Protein AF-A0AAU9C9V0-F1 (afdb_monomer)

Secondary structure (DSSP, 8-state):
-----HHHHHHHHHHHHHHH-TTTHHHHHHHHHHHHHHHHHHHHHHHHHHHHHHHHHHHHHHHHHHS-HHHHHHHHHHHSS--PPPPP------------

Radius of gyration: 37.68 Å; Cα contacts (8 Å, |Δi|>4): 7; chains: 1; bounding box: 53×40×116 Å

Sequence (100 aa):
MFDIGFWELTLVGLIALLVLGPERLPGAIRTTAYWVRRARNVAATVRAEVERELALEETKAALRDQVPMGELKSLEQELRRPLAPEPPKAALKGEDDRTA

InterPro domains:
  IPR003369 Sec-independent protein translocase protein TatA/B/E [PF02416] (2-49)
  IPR018448 Sec-independent protein translocase protein TatB [MF_00237] (1-100)
  IPR018448 Sec-independent protein translocase protein TatB [TIGR01410] (2-68)

Foldseek 3Di:
DCPCDPVNVVVVVVVCCVPQNPVCVVVVCVVVVVVVVVVVVVVVVVCVVVCVVVVVVVVVVVVVVVCPPVNVVVVVVVVVPPPPPDDDPDDPPPDDDDDD

Structure (mmCIF, N/CA/C/O backbone):
data_AF-A0AAU9C9V0-F1
#
_entry.id   AF-A0AAU9C9V0-F1
#
loop_
_atom_site.group_PDB
_atom_site.id
_atom_site.type_symbol
_atom_site.label_atom_id
_atom_site.label_alt_id
_atom_site.label_comp_id
_atom_site.label_asym_id
_atom_site.label_entity_id
_atom_site.label_seq_id
_atom_site.pdbx_PDB_ins_code
_atom_site.Cartn_x
_atom_site.Cartn_y
_atom_site.Cartn_z
_atom_site.occupancy
_atom_site.B_iso_or_equiv
_atom_site.auth_seq_id
_atom_site.auth_comp_id
_atom_site.auth_asym_id
_atom_site.auth_atom_id
_atom_site.pdbx_PDB_model_num
ATOM 1 N N . MET A 1 1 ? -18.976 -1.071 -15.099 1.00 64.25 1 MET A N 1
ATOM 2 C CA . MET A 1 1 ? -18.365 -0.328 -16.219 1.00 64.25 1 MET A CA 1
ATOM 3 C C . MET A 1 1 ? -16.852 -0.440 -16.065 1.00 64.25 1 MET A C 1
ATOM 5 O O . MET A 1 1 ? -16.197 0.484 -15.610 1.00 64.25 1 MET A O 1
ATOM 9 N N . PHE A 1 2 ? -16.333 -1.636 -16.318 1.00 64.31 2 PHE A N 1
ATOM 10 C CA . PHE A 1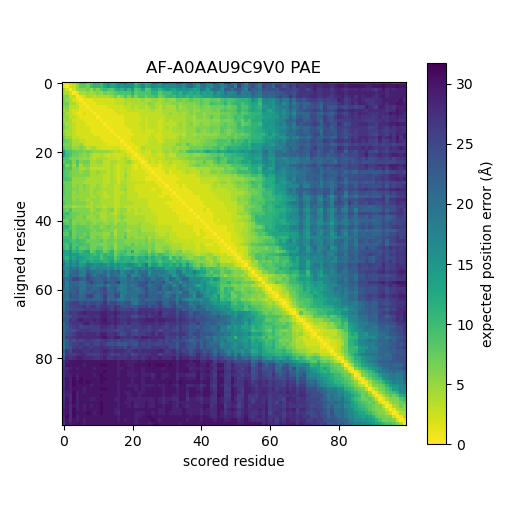 2 ? -14.905 -1.955 -16.384 1.00 64.31 2 PHE A CA 1
ATOM 11 C C . PHE A 1 2 ? -14.794 -3.040 -17.451 1.00 64.31 2 PHE A C 1
ATOM 13 O O . PHE A 1 2 ? -14.440 -4.180 -17.172 1.00 64.31 2 PHE A O 1
ATOM 20 N N . ASP A 1 3 ? -15.208 -2.700 -18.666 1.00 80.44 3 ASP A N 1
ATOM 21 C CA . ASP A 1 3 ? -15.101 -3.563 -19.838 1.00 80.44 3 ASP A CA 1
ATOM 22 C C . ASP A 1 3 ? -13.666 -3.507 -20.367 1.00 80.44 3 ASP A C 1
ATOM 24 O O . ASP A 1 3 ? -13.441 -3.157 -21.513 1.00 80.44 3 ASP A O 1
ATOM 28 N N . ILE A 1 4 ? -12.686 -3.779 -19.497 1.00 83.19 4 ILE A N 1
ATOM 29 C CA . ILE A 1 4 ? -11.274 -3.824 -19.874 1.00 83.19 4 ILE A CA 1
ATOM 30 C C . ILE A 1 4 ? -11.003 -5.221 -20.421 1.00 83.19 4 ILE A C 1
ATOM 32 O O . ILE A 1 4 ? -10.825 -6.187 -19.675 1.00 83.19 4 ILE A O 1
ATOM 36 N N . GLY A 1 5 ? -10.997 -5.327 -21.742 1.00 91.50 5 GLY A N 1
ATOM 37 C CA . GLY A 1 5 ? -10.625 -6.531 -22.461 1.00 91.50 5 GLY A CA 1
ATOM 38 C C . GLY A 1 5 ? -9.123 -6.810 -22.396 1.00 91.50 5 GLY A C 1
ATOM 39 O O . GLY A 1 5 ? -8.296 -5.955 -22.064 1.00 91.50 5 GLY A O 1
ATOM 40 N N . PHE A 1 6 ? -8.746 -8.030 -22.788 1.00 93.69 6 PHE A N 1
ATOM 41 C CA . PHE A 1 6 ? -7.343 -8.451 -22.873 1.00 93.69 6 PHE A CA 1
ATOM 42 C C . PHE A 1 6 ? -6.488 -7.496 -23.728 1.00 93.69 6 PHE A C 1
ATOM 44 O O . PHE A 1 6 ? -5.327 -7.227 -23.408 1.00 93.69 6 PHE A O 1
ATOM 51 N N . TRP A 1 7 ? -7.074 -6.950 -24.797 1.00 95.44 7 TRP A N 1
ATOM 52 C CA . TRP A 1 7 ? -6.389 -6.029 -25.701 1.00 95.44 7 TRP A CA 1
ATOM 53 C C . TRP A 1 7 ? -6.054 -4.685 -25.044 1.00 95.44 7 TRP A C 1
ATOM 55 O O . TRP A 1 7 ? -4.938 -4.192 -25.185 1.00 95.44 7 TRP A O 1
ATOM 65 N N . GLU A 1 8 ? -6.978 -4.118 -24.269 1.00 93.00 8 GLU A N 1
ATOM 66 C CA . GLU A 1 8 ? -6.769 -2.840 -23.579 1.00 93.00 8 GLU A CA 1
ATOM 67 C C . GLU A 1 8 ? -5.723 -2.969 -22.471 1.00 93.00 8 GLU A C 1
ATOM 69 O O . GLU A 1 8 ? -4.829 -2.130 -22.367 1.00 93.00 8 GLU A O 1
ATOM 74 N N . LEU A 1 9 ? -5.766 -4.063 -21.702 1.00 93.62 9 LEU A N 1
ATOM 75 C CA . LEU A 1 9 ? -4.732 -4.390 -20.714 1.00 93.62 9 LEU A CA 1
ATOM 76 C C . LEU A 1 9 ? -3.347 -4.503 -21.356 1.00 93.62 9 LEU A C 1
ATOM 78 O O . LEU A 1 9 ? -2.374 -3.961 -20.831 1.00 93.62 9 LEU A O 1
ATOM 82 N N . THR A 1 10 ? -3.265 -5.178 -22.504 1.00 95.31 10 THR A N 1
ATOM 83 C CA . THR A 1 10 ? -2.009 -5.336 -23.247 1.00 95.31 10 THR A CA 1
ATOM 84 C C . THR A 1 10 ? -1.489 -3.989 -23.739 1.00 95.31 10 THR A C 1
ATOM 86 O O . THR A 1 10 ? -0.312 -3.690 -23.545 1.00 95.31 10 THR A O 1
ATOM 89 N N . LEU A 1 11 ? -2.353 -3.149 -24.317 1.00 95.69 11 LEU A N 1
ATOM 90 C CA . LEU A 1 11 ? -1.980 -1.822 -24.810 1.00 95.69 11 LEU A CA 1
ATOM 91 C C . LEU A 1 11 ? -1.463 -0.923 -23.680 1.00 95.69 11 LEU A C 1
ATOM 93 O O . LEU A 1 11 ? -0.401 -0.315 -23.810 1.00 95.69 11 LEU A O 1
ATOM 97 N N . VAL A 1 12 ? -2.172 -0.879 -22.549 1.00 94.00 12 VAL A N 1
ATOM 98 C CA . VAL A 1 12 ? -1.746 -0.120 -21.365 1.00 94.00 12 VAL A CA 1
ATOM 99 C C . VAL A 1 12 ? -0.422 -0.658 -20.821 1.00 94.00 12 VAL A C 1
ATOM 101 O O . VAL A 1 12 ? 0.467 0.129 -20.500 1.00 94.00 12 VAL A O 1
ATOM 104 N N . GLY A 1 13 ? -0.253 -1.982 -20.766 1.00 94.06 13 GLY A N 1
ATOM 105 C CA . GLY A 1 13 ? 1.006 -2.618 -20.380 1.00 94.06 13 GLY A CA 1
ATOM 106 C 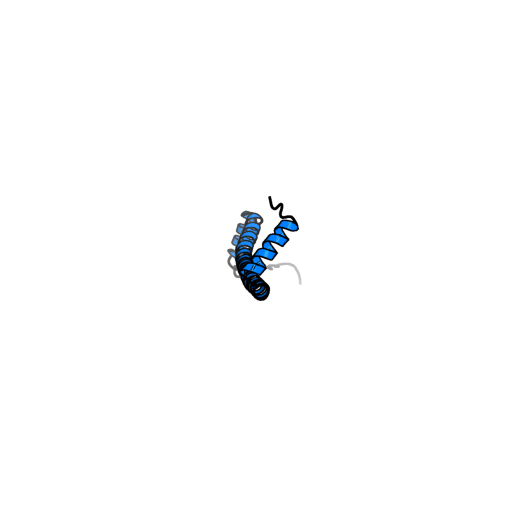C . GLY A 1 13 ? 2.163 -2.226 -21.299 1.00 94.06 13 GLY A C 1
ATOM 107 O O . GLY A 1 13 ? 3.237 -1.877 -20.814 1.00 94.06 13 GLY A O 1
ATOM 108 N N . LEU A 1 14 ? 1.938 -2.201 -22.613 1.00 95.88 14 LEU A N 1
ATOM 109 C CA . LEU A 1 14 ? 2.944 -1.801 -23.597 1.00 95.88 14 LEU A CA 1
ATOM 110 C C . LEU A 1 14 ? 3.364 -0.337 -23.413 1.00 95.88 14 LEU A C 1
ATOM 112 O O . LEU A 1 14 ? 4.554 -0.028 -23.404 1.00 95.88 14 LEU A O 1
ATOM 116 N N . ILE A 1 15 ? 2.392 0.558 -23.217 1.00 95.50 15 ILE A N 1
ATOM 117 C CA . ILE A 1 15 ? 2.646 1.981 -22.963 1.00 95.50 15 ILE A CA 1
ATOM 118 C C . ILE A 1 15 ? 3.398 2.159 -21.641 1.00 95.50 15 ILE A C 1
ATOM 120 O O . ILE A 1 15 ? 4.372 2.906 -21.585 1.00 95.50 15 ILE A O 1
ATOM 124 N N . ALA A 1 16 ? 2.997 1.449 -20.585 1.00 94.06 16 ALA A N 1
ATOM 125 C CA . ALA A 1 16 ? 3.683 1.490 -19.299 1.00 94.06 16 ALA A CA 1
ATOM 126 C C . ALA A 1 16 ? 5.140 1.017 -19.420 1.00 94.06 16 ALA A C 1
ATOM 128 O O . ALA A 1 16 ? 6.037 1.649 -18.863 1.00 94.06 16 ALA A O 1
ATOM 129 N N . LEU A 1 17 ? 5.390 -0.050 -20.185 1.00 94.81 17 LEU A N 1
ATOM 130 C CA . LEU A 1 17 ? 6.736 -0.535 -20.488 1.00 94.81 17 LEU A CA 1
ATOM 131 C C . LEU A 1 17 ? 7.547 0.482 -21.299 1.00 94.81 17 LEU A C 1
ATOM 133 O O . LEU A 1 17 ? 8.735 0.627 -21.037 1.00 94.81 17 LEU A O 1
ATOM 137 N N . LEU A 1 18 ? 6.933 1.202 -22.240 1.00 95.38 18 LEU A N 1
ATOM 138 C CA . LEU A 1 18 ? 7.613 2.217 -23.048 1.00 95.38 18 LEU A CA 1
ATOM 139 C C . LEU A 1 18 ? 7.984 3.463 -22.227 1.00 95.38 18 LEU A C 1
ATOM 141 O O . LEU A 1 18 ? 9.106 3.950 -22.321 1.00 95.38 18 LEU A O 1
ATOM 145 N N . VAL A 1 19 ? 7.049 3.974 -21.424 1.00 94.62 19 VAL A N 1
ATOM 146 C CA . VAL A 1 19 ? 7.221 5.212 -20.645 1.00 94.62 19 VAL A CA 1
ATOM 147 C C . VAL A 1 19 ? 8.152 4.998 -19.457 1.00 94.62 19 VAL A C 1
ATOM 149 O O . VAL A 1 19 ? 9.046 5.803 -19.207 1.00 94.62 19 VAL A O 1
ATOM 152 N N . LEU A 1 20 ? 7.922 3.928 -18.695 1.00 92.06 20 LEU A N 1
ATOM 153 C CA . LEU A 1 20 ? 8.668 3.663 -17.469 1.00 92.06 20 LEU A CA 1
ATOM 154 C C . LEU A 1 20 ? 9.931 2.835 -17.736 1.00 92.06 20 LEU A C 1
ATOM 156 O O . LEU A 1 20 ? 10.919 2.972 -17.014 1.00 92.06 20 LEU A O 1
ATOM 160 N N . GLY A 1 21 ? 9.905 1.997 -18.771 1.00 93.56 21 GLY A N 1
ATOM 161 C CA . GLY A 1 21 ? 10.939 1.015 -19.079 1.00 93.56 21 GLY A CA 1
ATOM 162 C C . GLY A 1 21 ? 10.658 -0.354 -18.434 1.00 93.56 21 GLY A C 1
ATOM 163 O O . GLY A 1 21 ? 10.213 -0.409 -17.280 1.00 93.56 21 GLY A O 1
ATOM 164 N N . PRO A 1 22 ? 10.975 -1.475 -19.117 1.00 91.06 22 PRO A N 1
ATOM 165 C CA . PRO A 1 22 ? 10.765 -2.835 -18.601 1.00 91.06 22 PRO A CA 1
ATOM 166 C C . PRO A 1 22 ? 11.540 -3.123 -17.310 1.00 91.06 22 PRO A C 1
ATOM 168 O O . PRO A 1 22 ? 11.056 -3.841 -16.443 1.00 91.06 22 PRO A O 1
ATOM 171 N N . GLU A 1 23 ? 12.706 -2.502 -17.144 1.00 93.69 23 GLU A N 1
ATOM 172 C CA . GLU A 1 23 ? 13.568 -2.652 -15.966 1.00 93.69 23 GLU A CA 1
ATOM 173 C C . GLU A 1 23 ? 12.974 -1.977 -14.713 1.00 93.69 23 GLU A C 1
ATOM 175 O O . GLU A 1 23 ? 13.196 -2.410 -13.582 1.00 93.69 23 GLU A O 1
ATOM 180 N N . ARG A 1 24 ? 12.197 -0.899 -14.895 1.00 91.94 24 ARG A N 1
ATOM 181 C CA . ARG A 1 24 ? 11.725 -0.029 -13.800 1.00 91.94 24 ARG A CA 1
ATOM 182 C C . ARG A 1 24 ? 10.292 -0.318 -13.369 1.00 91.94 24 ARG A C 1
ATOM 184 O O . ARG A 1 24 ? 9.950 -0.106 -12.205 1.00 91.94 24 ARG A O 1
ATOM 191 N N . LEU A 1 25 ? 9.472 -0.841 -14.279 1.00 93.31 25 LEU A N 1
ATOM 192 C CA . LEU A 1 25 ? 8.100 -1.276 -14.016 1.00 93.31 25 LEU A CA 1
ATOM 193 C C . LEU A 1 25 ? 7.989 -2.256 -12.825 1.00 93.31 25 LEU A C 1
ATOM 195 O O . LEU A 1 25 ? 7.214 -1.967 -11.905 1.00 93.31 25 LEU A O 1
ATOM 199 N N . PRO A 1 26 ? 8.787 -3.343 -12.728 1.00 90.50 26 PRO A N 1
ATOM 200 C CA . PRO A 1 26 ? 8.728 -4.235 -11.569 1.00 90.50 26 PRO A CA 1
ATOM 201 C C . PRO A 1 26 ? 9.121 -3.530 -10.261 1.00 90.50 26 PRO A C 1
ATOM 203 O O . PRO A 1 26 ? 8.529 -3.800 -9.215 1.00 90.50 26 PRO A O 1
ATOM 206 N N . GLY A 1 27 ? 10.068 -2.588 -10.300 1.00 93.75 27 GLY A N 1
ATOM 207 C CA . GLY A 1 27 ? 10.442 -1.775 -9.137 1.00 93.75 27 GLY A CA 1
ATOM 208 C C . GLY A 1 27 ? 9.307 -0.863 -8.655 1.00 93.75 27 GLY A C 1
ATOM 209 O O . GLY A 1 27 ? 9.027 -0.794 -7.454 1.00 93.75 27 GLY A O 1
ATOM 210 N N . ALA A 1 28 ? 8.605 -0.215 -9.588 1.00 93.56 28 ALA A N 1
ATOM 211 C CA . ALA A 1 28 ? 7.459 0.638 -9.286 1.00 93.56 28 ALA A CA 1
ATOM 212 C C . ALA A 1 28 ? 6.290 -0.158 -8.689 1.00 93.56 28 ALA A C 1
ATOM 214 O O . ALA A 1 28 ? 5.760 0.238 -7.653 1.00 93.56 28 ALA A O 1
ATOM 215 N N . ILE A 1 29 ? 5.945 -1.317 -9.267 1.00 95.19 29 ILE A N 1
ATOM 216 C CA . ILE A 1 29 ? 4.900 -2.198 -8.719 1.00 95.19 29 ILE A CA 1
ATOM 217 C C . ILE A 1 29 ? 5.241 -2.609 -7.288 1.00 95.19 29 ILE A C 1
ATOM 219 O O . ILE A 1 29 ? 4.390 -2.506 -6.409 1.00 95.19 29 ILE A O 1
ATOM 223 N N . ARG A 1 30 ? 6.479 -3.049 -7.028 1.00 95.31 30 ARG A N 1
ATOM 224 C CA . ARG A 1 30 ? 6.905 -3.474 -5.682 1.00 95.31 30 ARG A CA 1
ATOM 225 C C . ARG A 1 30 ? 6.779 -2.348 -4.666 1.00 95.31 30 ARG A C 1
ATOM 227 O O . ARG A 1 30 ? 6.293 -2.576 -3.561 1.00 95.31 30 ARG A O 1
ATOM 234 N N . THR A 1 31 ? 7.176 -1.143 -5.058 1.00 95.75 31 THR A N 1
ATOM 235 C CA . THR A 1 31 ? 7.095 0.043 -4.205 1.00 95.75 31 THR A CA 1
ATOM 236 C C . THR A 1 31 ? 5.639 0.380 -3.908 1.00 95.75 31 THR A C 1
ATOM 238 O O . THR A 1 31 ? 5.236 0.385 -2.747 1.00 95.75 31 THR A O 1
ATOM 241 N N . THR A 1 32 ? 4.813 0.570 -4.937 1.00 96.62 32 THR A N 1
ATOM 242 C CA . THR A 1 32 ? 3.388 0.885 -4.775 1.00 96.62 32 THR A CA 1
ATOM 243 C C . THR A 1 32 ? 2.659 -0.195 -3.977 1.00 96.62 32 THR A C 1
ATOM 245 O O . THR A 1 32 ? 1.916 0.122 -3.052 1.00 96.62 32 THR A O 1
ATOM 248 N N . ALA A 1 33 ? 2.920 -1.475 -4.252 1.00 96.25 33 ALA A N 1
ATOM 249 C CA . ALA A 1 33 ? 2.332 -2.587 -3.510 1.00 96.25 33 ALA A CA 1
ATOM 250 C C . ALA A 1 33 ? 2.736 -2.577 -2.028 1.00 96.25 33 ALA A C 1
ATOM 252 O O . ALA A 1 33 ? 1.892 -2.827 -1.164 1.00 96.25 33 ALA A O 1
ATOM 253 N N . TYR A 1 34 ? 3.994 -2.253 -1.714 1.00 96.94 34 TYR A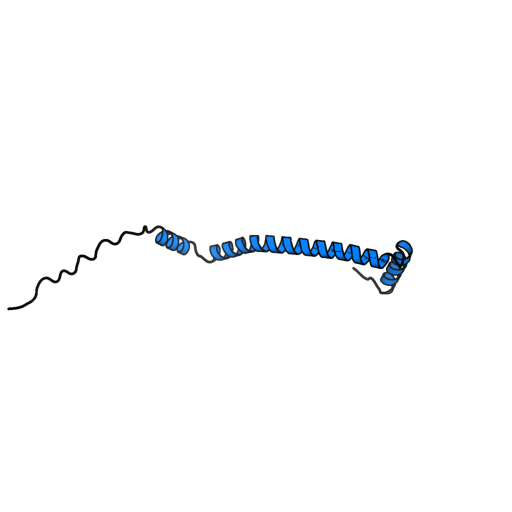 N 1
ATOM 254 C CA . TYR A 1 34 ? 4.451 -2.087 -0.336 1.00 96.94 34 TYR A CA 1
ATOM 255 C C . TYR A 1 34 ? 3.692 -0.962 0.381 1.00 96.94 34 TYR A C 1
ATOM 257 O O . TYR A 1 34 ? 3.174 -1.181 1.477 1.00 96.94 34 TYR A O 1
ATOM 265 N N . TRP A 1 35 ? 3.556 0.208 -0.251 1.00 97.44 35 TRP A N 1
ATOM 266 C CA . TRP A 1 35 ? 2.819 1.344 0.316 1.00 97.44 35 TRP A CA 1
ATOM 267 C C . TRP A 1 35 ? 1.339 1.033 0.522 1.00 97.44 35 TRP A C 1
ATOM 269 O O . TRP A 1 35 ? 0.799 1.295 1.596 1.00 97.44 35 TRP A O 1
ATOM 279 N N . VAL A 1 36 ? 0.692 0.401 -0.459 1.00 97.38 36 VAL A N 1
ATOM 280 C CA . VAL A 1 36 ? -0.706 -0.030 -0.343 1.00 97.38 36 VAL A CA 1
ATOM 281 C C . VAL A 1 36 ? -0.865 -1.035 0.795 1.00 97.38 36 VAL A C 1
ATOM 283 O O . VAL A 1 36 ? -1.776 -0.903 1.610 1.00 97.38 36 VAL A O 1
ATOM 286 N N . ARG A 1 37 ? 0.033 -2.020 0.910 1.00 96.56 37 ARG A N 1
ATOM 287 C CA . ARG A 1 37 ? -0.002 -2.997 2.007 1.00 96.56 37 ARG A CA 1
ATOM 288 C C . ARG A 1 37 ? 0.192 -2.326 3.365 1.00 96.56 37 ARG A C 1
ATOM 290 O O . ARG A 1 37 ? -0.537 -2.640 4.301 1.00 96.56 37 ARG A O 1
ATOM 297 N N . ARG A 1 38 ? 1.135 -1.388 3.471 1.00 96.44 38 ARG A N 1
ATOM 298 C CA . ARG A 1 38 ? 1.359 -0.590 4.683 1.00 96.44 38 ARG A CA 1
ATOM 299 C C . ARG A 1 38 ? 0.095 0.179 5.065 1.00 96.44 38 ARG A C 1
ATOM 301 O O . ARG A 1 38 ? -0.339 0.070 6.206 1.00 96.44 38 ARG A O 1
ATOM 308 N N . ALA A 1 39 ? -0.520 0.886 4.119 1.00 97.06 39 ALA A N 1
ATOM 309 C CA . ALA A 1 39 ? -1.747 1.642 4.352 1.00 97.06 39 ALA A CA 1
ATOM 310 C C . ALA A 1 39 ? -2.907 0.734 4.790 1.00 97.06 39 ALA A C 1
ATOM 312 O O . ALA A 1 39 ? -3.596 1.043 5.759 1.00 97.06 39 ALA A O 1
ATOM 313 N N . ARG A 1 40 ? -3.078 -0.428 4.141 1.00 96.75 40 ARG A N 1
ATOM 314 C CA . ARG A 1 40 ? -4.080 -1.431 4.536 1.00 96.75 40 ARG A CA 1
ATOM 315 C C . ARG A 1 40 ? -3.855 -1.941 5.956 1.00 96.75 40 ARG A C 1
ATOM 317 O O . ARG A 1 40 ? -4.820 -2.056 6.699 1.00 96.75 40 ARG A O 1
ATOM 324 N N . ASN A 1 41 ? -2.608 -2.214 6.337 1.00 96.25 41 ASN A N 1
ATOM 325 C CA . ASN A 1 41 ? -2.279 -2.662 7.689 1.00 96.25 41 ASN A CA 1
ATOM 326 C C . ASN A 1 41 ? -2.576 -1.578 8.730 1.00 96.25 41 ASN A C 1
ATOM 328 O O . ASN A 1 41 ? -3.189 -1.880 9.744 1.00 96.25 41 ASN A O 1
ATOM 332 N N . VAL A 1 42 ? -2.199 -0.324 8.464 1.00 96.00 42 VAL A N 1
ATOM 333 C CA . VAL A 1 42 ? -2.506 0.807 9.357 1.00 96.00 42 VAL A CA 1
ATOM 334 C C . VAL A 1 42 ? -4.016 0.967 9.518 1.00 96.00 42 VAL A C 1
ATOM 336 O O . VAL A 1 42 ? -4.505 1.047 10.639 1.00 96.00 42 VAL A O 1
ATOM 339 N N . ALA A 1 43 ? -4.770 0.935 8.416 1.00 95.19 43 ALA A N 1
ATOM 340 C CA . ALA A 1 43 ? -6.226 0.997 8.464 1.00 95.19 43 ALA A CA 1
ATOM 341 C C . ALA A 1 43 ? -6.833 -0.183 9.242 1.00 95.19 43 ALA A C 1
ATOM 343 O O . ALA A 1 43 ? -7.799 0.009 9.973 1.00 95.19 43 ALA A O 1
ATOM 344 N N . ALA A 1 44 ? -6.273 -1.389 9.111 1.00 94.44 44 ALA A N 1
ATOM 345 C CA . ALA A 1 44 ? -6.717 -2.558 9.863 1.00 94.44 44 ALA A CA 1
ATOM 346 C C . ALA A 1 44 ? -6.446 -2.414 11.368 1.00 94.44 44 ALA A C 1
ATOM 348 O O . ALA A 1 44 ? -7.317 -2.740 12.164 1.00 94.44 44 ALA A O 1
ATOM 349 N N . THR A 1 45 ? -5.282 -1.888 11.759 1.00 93.56 45 THR A N 1
ATOM 350 C CA . THR A 1 45 ? -4.957 -1.620 13.167 1.00 93.56 45 THR A CA 1
ATOM 351 C C . THR A 1 45 ? -5.897 -0.581 13.770 1.00 93.56 45 THR A C 1
ATOM 353 O O . THR A 1 45 ? -6.476 -0.839 14.816 1.00 93.56 45 THR A O 1
ATOM 356 N N . VAL A 1 46 ? -6.117 0.546 13.084 1.00 93.38 46 VAL A N 1
ATOM 357 C CA . VAL A 1 46 ? -7.037 1.595 13.558 1.00 93.38 46 VAL A CA 1
ATOM 358 C C . VAL A 1 46 ? -8.461 1.060 13.674 1.00 93.38 46 VAL A C 1
ATOM 360 O O . VAL A 1 46 ? -9.120 1.300 14.677 1.00 93.38 46 VAL A O 1
ATOM 363 N N . ARG A 1 47 ? -8.930 0.291 12.682 1.00 88.00 47 ARG A N 1
ATOM 364 C CA . ARG A 1 47 ? -10.236 -0.377 12.767 1.00 88.00 47 ARG A CA 1
ATOM 365 C C . ARG A 1 47 ? -10.311 -1.307 13.971 1.00 88.00 47 ARG A C 1
ATOM 367 O O . ARG A 1 47 ? -11.286 -1.224 14.692 1.00 88.00 47 ARG A O 1
ATOM 374 N N . ALA A 1 48 ? -9.292 -2.128 14.218 1.00 90.31 48 ALA A N 1
ATOM 375 C CA . ALA A 1 48 ? -9.278 -3.053 15.352 1.00 90.31 48 ALA A CA 1
ATOM 376 C C . ALA A 1 48 ? -9.273 -2.340 16.717 1.00 90.31 48 ALA A C 1
ATOM 378 O O . ALA A 1 48 ? -9.807 -2.870 17.688 1.00 90.31 48 ALA A O 1
ATOM 379 N N . GLU A 1 49 ? -8.668 -1.156 16.806 1.00 86.56 49 GLU A N 1
ATOM 380 C CA . GLU A 1 49 ? -8.653 -0.339 18.023 1.00 86.56 49 GLU A CA 1
ATOM 381 C C . GLU A 1 49 ? -10.002 0.356 18.249 1.00 86.56 49 GLU A C 1
ATOM 383 O O . GLU A 1 49 ? -10.583 0.233 19.324 1.00 86.56 49 GLU A O 1
ATOM 388 N N . VAL A 1 50 ? -10.571 0.949 17.196 1.00 84.75 50 VAL A N 1
ATOM 389 C CA . VAL A 1 50 ? -11.918 1.539 17.217 1.00 84.75 50 VAL A CA 1
ATOM 390 C C . VAL A 1 50 ? -12.986 0.483 17.496 1.00 84.75 50 VAL A C 1
ATOM 392 O O . VAL A 1 50 ? -13.894 0.718 18.277 1.00 84.75 50 VAL A O 1
ATOM 395 N N . GLU A 1 5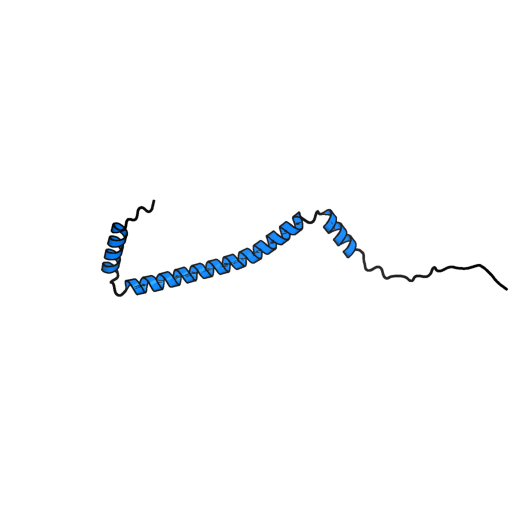1 ? -12.885 -0.697 16.894 1.00 80.69 51 GLU A N 1
ATOM 396 C CA . GLU A 1 51 ? -13.825 -1.799 17.101 1.00 80.69 51 GLU A CA 1
ATOM 397 C C . GLU A 1 51 ? -13.683 -2.387 18.505 1.00 80.69 51 GLU A C 1
ATOM 399 O O . GLU A 1 51 ? -14.675 -2.817 19.069 1.00 80.69 51 GLU A O 1
ATOM 404 N N . ARG A 1 52 ? -12.502 -2.335 19.136 1.00 77.00 52 ARG A N 1
ATOM 405 C CA . ARG A 1 52 ? -12.363 -2.647 20.568 1.00 77.00 52 ARG A CA 1
ATOM 406 C C . ARG A 1 52 ? -13.056 -1.617 21.452 1.00 77.00 52 ARG A C 1
ATOM 408 O O . ARG A 1 52 ? -13.728 -2.014 22.395 1.00 77.00 52 ARG A O 1
ATOM 415 N N . GLU A 1 53 ? -12.899 -0.328 21.174 1.00 72.19 53 GLU A N 1
ATOM 416 C CA . GLU A 1 53 ? -13.557 0.733 21.949 1.00 72.19 53 GLU A CA 1
ATOM 417 C C . GLU A 1 53 ? -15.078 0.709 21.761 1.00 72.19 53 GLU A C 1
ATOM 419 O O . GLU A 1 53 ? -15.825 0.680 22.738 1.00 72.19 53 GLU A O 1
ATOM 424 N N . LEU A 1 54 ? -15.539 0.614 20.515 1.00 68.94 54 LEU A N 1
ATOM 425 C CA . LEU A 1 54 ? -16.956 0.534 20.184 1.00 68.94 54 LEU A CA 1
ATOM 426 C C . LEU A 1 54 ? -17.573 -0.786 20.632 1.00 68.94 54 LEU A C 1
ATOM 428 O O . LEU A 1 54 ? -18.652 -0.753 21.199 1.00 68.94 54 LEU A O 1
ATOM 432 N N . ALA A 1 55 ? -16.913 -1.939 20.474 1.00 65.56 55 ALA A N 1
ATOM 433 C CA . ALA A 1 55 ? -17.450 -3.200 20.988 1.00 65.56 55 ALA A CA 1
ATOM 434 C C . ALA A 1 55 ? -17.557 -3.188 22.516 1.00 65.56 55 ALA A C 1
ATOM 436 O O . ALA A 1 55 ? -18.451 -3.827 23.062 1.00 65.56 55 ALA A O 1
ATOM 437 N N . LEU A 1 56 ? -16.698 -2.456 23.233 1.00 61.16 56 LEU A N 1
ATOM 438 C CA . LEU A 1 56 ? -16.870 -2.244 24.673 1.00 61.16 56 LEU A CA 1
ATOM 439 C C . LEU A 1 56 ? -18.092 -1.368 24.974 1.00 61.16 56 LEU A C 1
ATOM 441 O O . LEU A 1 56 ? -18.818 -1.655 25.924 1.00 61.16 56 LEU A O 1
ATOM 445 N N . GLU A 1 57 ? -18.362 -0.338 24.175 1.00 61.94 57 GLU A N 1
ATOM 446 C CA . GLU A 1 57 ? -19.578 0.469 24.318 1.00 61.94 57 GLU A CA 1
ATOM 447 C C . GLU A 1 57 ? -20.845 -0.301 23.937 1.00 61.94 57 GLU A C 1
ATOM 449 O O . GLU A 1 57 ? -21.837 -0.231 24.658 1.00 61.94 57 GLU A O 1
ATOM 454 N N . GLU A 1 58 ? -20.806 -1.085 22.864 1.00 60.91 58 GLU A N 1
ATOM 455 C CA . GLU A 1 58 ? -21.932 -1.861 22.352 1.00 60.91 58 GLU A CA 1
ATOM 456 C C . GLU A 1 58 ? -22.236 -3.058 23.253 1.00 60.91 58 GLU A C 1
ATOM 458 O O . GLU A 1 58 ? -23.395 -3.305 23.565 1.00 60.91 58 GLU A O 1
ATOM 463 N N . THR A 1 59 ? -21.219 -3.758 23.769 1.00 58.66 59 THR A N 1
ATOM 464 C CA . THR A 1 59 ? -21.427 -4.787 24.801 1.00 58.66 59 THR A CA 1
ATOM 465 C C . THR A 1 59 ? -21.990 -4.164 26.073 1.00 58.66 59 THR A C 1
ATOM 467 O O . THR A 1 59 ? -22.965 -4.673 26.615 1.00 58.66 59 THR A O 1
ATOM 470 N N . LYS A 1 60 ? -21.468 -3.023 26.535 1.00 60.66 60 LYS A N 1
ATOM 471 C CA . LYS A 1 60 ? -21.999 -2.335 27.722 1.00 60.66 60 LYS A CA 1
ATOM 472 C C . LYS A 1 60 ? -23.424 -1.815 27.508 1.00 60.66 60 LYS A C 1
ATOM 474 O O . LYS A 1 60 ? -24.228 -1.867 28.437 1.00 60.66 60 LYS A O 1
ATOM 479 N N . ALA A 1 61 ? -23.758 -1.358 26.303 1.00 63.00 61 ALA A N 1
ATOM 480 C CA . ALA A 1 61 ? -25.104 -0.944 25.921 1.00 63.00 61 ALA A CA 1
ATOM 481 C C . ALA A 1 61 ? -26.058 -2.143 25.827 1.00 63.00 61 ALA A C 1
ATOM 483 O O . ALA A 1 61 ? -27.124 -2.104 26.428 1.00 63.00 61 ALA A O 1
ATOM 484 N N . ALA A 1 62 ? -25.648 -3.235 25.179 1.00 61.56 62 ALA A N 1
ATOM 485 C CA . ALA A 1 62 ? -26.419 -4.471 25.089 1.00 61.56 62 ALA A CA 1
ATOM 486 C C . ALA A 1 62 ? -26.634 -5.120 26.464 1.00 61.56 62 ALA A C 1
ATOM 488 O O . ALA A 1 62 ? -27.692 -5.688 26.715 1.00 61.56 62 ALA A O 1
ATOM 489 N N . LEU A 1 63 ? -25.666 -5.030 27.381 1.00 58.78 63 LEU A N 1
ATOM 490 C CA . LEU A 1 63 ? -25.836 -5.457 28.771 1.00 58.78 63 LEU A CA 1
ATOM 491 C C . LEU A 1 63 ? -26.802 -4.524 29.515 1.00 58.78 63 LEU A C 1
ATOM 493 O O . LEU A 1 63 ? -27.658 -4.995 30.251 1.00 58.78 63 LEU A O 1
ATOM 497 N N . ARG A 1 64 ? -26.712 -3.207 29.309 1.00 63.41 64 ARG A N 1
ATOM 498 C CA . ARG A 1 64 ? -27.609 -2.225 29.940 1.00 63.41 64 ARG A CA 1
ATOM 499 C C . ARG A 1 64 ? -29.056 -2.315 29.446 1.00 63.41 64 ARG A C 1
ATOM 501 O O . ARG A 1 64 ? -29.954 -2.033 30.230 1.00 63.41 64 ARG A O 1
ATOM 508 N N . ASP A 1 65 ? -29.276 -2.702 28.194 1.00 64.25 65 ASP A N 1
ATOM 509 C CA . ASP A 1 65 ? -30.615 -2.944 27.639 1.00 64.25 65 ASP A CA 1
ATOM 510 C C . ASP A 1 65 ? -31.194 -4.292 28.089 1.00 64.25 65 ASP A C 1
ATOM 512 O O . ASP A 1 6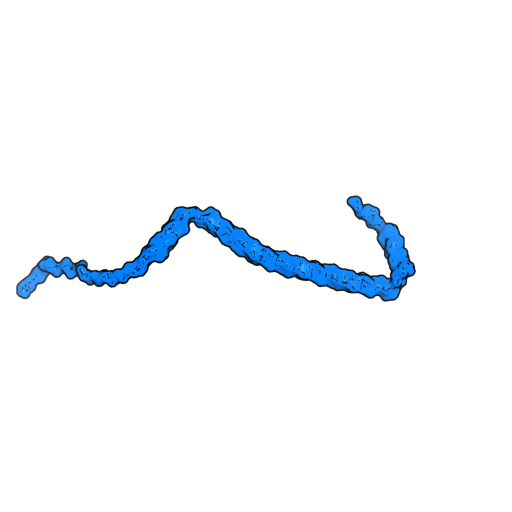5 ? -32.402 -4.413 28.284 1.00 64.25 65 ASP A O 1
ATOM 516 N N . GLN A 1 66 ? -30.342 -5.304 28.287 1.00 59.75 66 GLN A N 1
ATOM 517 C CA . GLN A 1 66 ? -30.768 -6.630 28.747 1.00 59.75 66 GLN A CA 1
ATOM 518 C C . GLN A 1 66 ? -30.948 -6.731 30.259 1.00 59.75 66 GLN A C 1
ATOM 520 O O . GLN A 1 66 ? -31.677 -7.612 30.705 1.00 59.75 66 GLN A O 1
ATOM 525 N N . VAL A 1 67 ? -30.318 -5.859 31.050 1.00 63.75 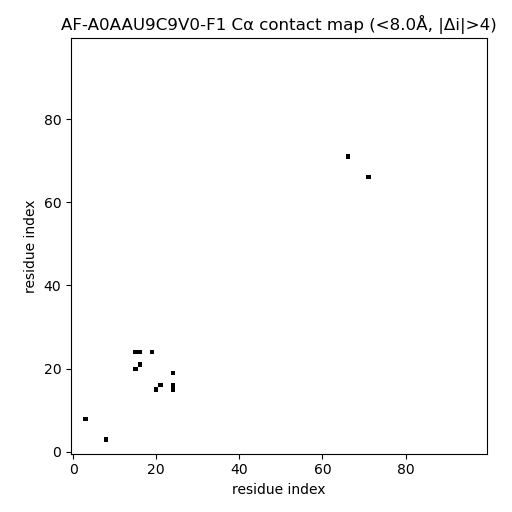67 VAL A N 1
ATOM 526 C CA . VAL A 1 67 ? -30.590 -5.768 32.485 1.00 63.75 67 VAL A CA 1
ATOM 527 C C . VAL A 1 67 ? -31.722 -4.755 32.681 1.00 63.75 67 VAL A C 1
ATOM 529 O O . VAL A 1 67 ? -31.470 -3.545 32.669 1.00 63.75 67 VAL A O 1
ATOM 532 N N . PRO A 1 68 ? -32.983 -5.196 32.851 1.00 63.59 68 PRO A N 1
ATOM 533 C CA . PRO A 1 68 ? -34.084 -4.282 33.100 1.00 63.59 68 PRO A CA 1
ATOM 534 C C . PRO A 1 68 ? -33.752 -3.450 34.340 1.00 63.59 68 PRO A C 1
ATOM 536 O O . PRO A 1 68 ? -33.302 -3.978 35.353 1.00 63.59 68 PRO A O 1
ATOM 539 N N . MET A 1 69 ? -33.996 -2.140 34.282 1.00 59.94 69 MET A N 1
ATOM 540 C CA . MET A 1 69 ? -33.676 -1.173 35.348 1.00 59.94 69 MET A CA 1
ATOM 541 C C . MET A 1 69 ? -34.140 -1.566 36.769 1.00 59.94 69 MET A C 1
ATOM 543 O O . MET A 1 69 ? -33.677 -0.978 37.746 1.00 59.94 69 MET A O 1
ATOM 547 N N . GLY A 1 70 ? -35.047 -2.540 36.905 1.00 63.62 70 GLY A N 1
ATOM 548 C CA . GLY A 1 70 ? -35.428 -3.139 38.185 1.00 63.62 70 GLY A CA 1
ATOM 549 C C . GLY A 1 70 ? -34.321 -3.971 38.849 1.00 63.62 70 GLY A C 1
ATOM 550 O O . GLY A 1 70 ? -34.186 -3.910 40.066 1.00 63.62 70 GLY A O 1
ATOM 551 N N . GLU A 1 71 ? -33.498 -4.675 38.073 1.00 64.56 71 GLU A N 1
ATOM 552 C CA . GLU A 1 71 ? -32.468 -5.597 38.573 1.00 64.56 71 GLU A CA 1
ATOM 553 C C . GLU A 1 71 ? -31.172 -4.860 38.961 1.00 64.56 71 GLU A C 1
ATOM 555 O O . GLU A 1 71 ? -30.527 -5.177 39.959 1.00 64.56 71 GLU A O 1
ATOM 560 N N . LEU A 1 72 ? -30.844 -3.774 38.248 1.00 66.25 72 LEU A N 1
ATOM 561 C CA . LEU A 1 72 ? -29.778 -2.843 38.650 1.00 66.25 72 LEU A CA 1
ATOM 562 C C . LEU A 1 72 ? -30.103 -2.165 39.985 1.00 66.25 72 LEU A C 1
ATOM 564 O O . LEU A 1 72 ? -29.221 -2.018 40.828 1.00 66.25 72 LEU A O 1
ATOM 568 N N . LYS A 1 73 ? -31.372 -1.790 40.203 1.00 65.88 73 LYS A N 1
ATOM 569 C CA . LYS A 1 73 ? -31.820 -1.209 41.475 1.00 65.88 73 LYS A CA 1
ATOM 570 C C . LYS A 1 73 ? -31.773 -2.215 42.617 1.00 65.88 73 LYS A C 1
ATOM 572 O O . LYS A 1 73 ? -31.374 -1.823 43.706 1.00 65.88 73 LYS A O 1
ATOM 577 N N . SER A 1 74 ? -32.146 -3.477 42.398 1.00 66.69 74 SER A N 1
ATOM 578 C CA . SER A 1 74 ? -32.044 -4.503 43.443 1.00 66.69 74 SER A CA 1
ATOM 579 C C . SER A 1 74 ? -30.591 -4.823 43.785 1.00 66.69 74 SER A C 1
ATOM 581 O O . SER A 1 74 ? -30.265 -4.891 44.964 1.00 66.69 74 SER A O 1
ATOM 583 N N . LEU A 1 75 ? -29.700 -4.906 42.789 1.00 71.44 75 LEU A N 1
ATOM 584 C CA . LEU A 1 75 ? -28.262 -5.091 43.017 1.00 71.44 75 LEU A CA 1
ATOM 585 C C . LEU A 1 75 ? -27.636 -3.891 43.736 1.00 71.44 75 LEU A C 1
ATOM 587 O O . LEU A 1 75 ? -26.861 -4.068 44.674 1.00 71.44 75 LEU A O 1
ATOM 591 N N . GLU A 1 76 ? -27.991 -2.664 43.347 1.00 70.88 76 GLU A N 1
ATOM 592 C CA . GLU A 1 76 ? -27.539 -1.458 44.042 1.00 70.88 76 GLU A CA 1
ATOM 593 C C . GLU A 1 76 ? -28.102 -1.385 45.466 1.00 70.88 76 GLU A C 1
ATOM 595 O O . GLU A 1 76 ? -27.396 -0.953 46.368 1.00 70.88 76 GLU A O 1
ATOM 600 N N . GLN A 1 77 ? -29.334 -1.843 45.704 1.00 70.62 77 GLN A N 1
ATOM 601 C CA . GLN A 1 77 ? -29.965 -1.888 47.026 1.00 70.62 77 GLN A CA 1
ATOM 602 C C . GLN A 1 77 ? -29.366 -2.983 47.925 1.00 70.62 77 GLN A C 1
ATOM 604 O O . GLN A 1 77 ? -29.275 -2.795 49.139 1.00 70.62 77 GLN A O 1
ATOM 609 N N . GLU A 1 78 ? -28.909 -4.087 47.338 1.00 67.69 78 GLU A N 1
ATOM 610 C CA . GLU A 1 78 ? -28.217 -5.184 48.016 1.00 67.69 78 GLU A CA 1
ATOM 611 C C . GLU A 1 78 ? -26.754 -4.830 48.330 1.00 67.69 78 GLU A C 1
ATOM 613 O O . GLU A 1 78 ? -26.274 -5.140 49.417 1.00 67.69 78 GLU A O 1
ATOM 618 N N . LEU A 1 79 ? -26.088 -4.060 47.458 1.00 70.81 79 LEU A N 1
ATOM 619 C CA . LEU A 1 79 ? -24.758 -3.475 47.692 1.00 70.81 79 LEU A CA 1
ATOM 620 C C . LEU A 1 79 ? -24.783 -2.252 48.628 1.00 70.81 79 LEU A C 1
ATOM 622 O O . LEU A 1 79 ? -23.842 -2.043 49.392 1.00 70.81 79 LEU A O 1
ATOM 626 N N . ARG A 1 80 ? -25.847 -1.433 48.590 1.00 68.81 80 ARG A N 1
ATOM 627 C CA . ARG A 1 80 ? -26.084 -0.321 49.534 1.00 68.81 80 ARG A CA 1
ATOM 628 C C . ARG A 1 80 ? -26.568 -0.795 50.888 1.00 68.81 80 ARG A C 1
ATOM 630 O O . ARG A 1 80 ? -26.577 0.023 51.809 1.00 68.81 80 ARG A O 1
ATOM 637 N N . ARG A 1 81 ? -26.987 -2.057 51.026 1.00 64.50 81 ARG A N 1
ATOM 638 C CA . 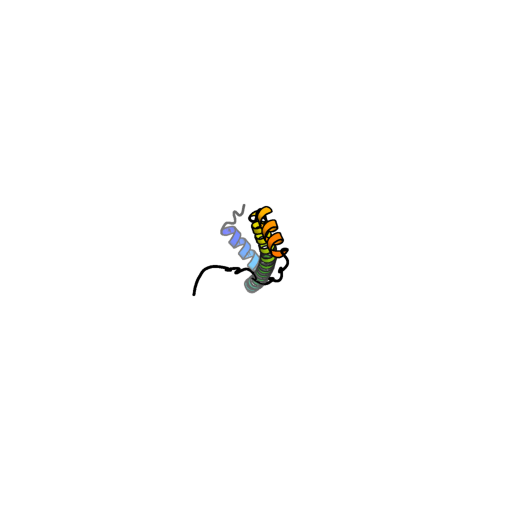ARG A 1 81 ? -27.227 -2.647 52.337 1.00 64.50 81 ARG A CA 1
ATOM 639 C C . ARG A 1 81 ? -25.869 -2.604 53.036 1.00 64.50 81 ARG A C 1
ATOM 641 O O . ARG A 1 81 ? -24.966 -3.337 52.635 1.00 64.50 81 ARG A O 1
ATOM 648 N N . PRO A 1 82 ? -25.667 -1.702 54.013 1.00 52.69 82 PRO A N 1
ATOM 649 C CA . PRO A 1 82 ? -24.402 -1.660 54.715 1.00 52.69 82 PRO A CA 1
ATOM 650 C C . PRO A 1 82 ? -24.215 -3.052 55.301 1.00 52.69 82 PRO A C 1
ATOM 652 O O . PRO A 1 82 ? -25.209 -3.661 55.709 1.00 52.69 82 PRO A O 1
ATOM 655 N N . LEU A 1 83 ? -22.977 -3.544 55.323 1.00 62.22 83 LEU A N 1
ATOM 656 C CA . LEU A 1 83 ? -22.555 -4.629 56.200 1.00 62.22 83 LEU A CA 1
ATOM 657 C C . LEU A 1 83 ? -23.100 -4.321 57.599 1.00 62.22 83 LEU A C 1
ATOM 659 O O . LEU A 1 83 ? -22.485 -3.588 58.370 1.00 62.22 83 LEU A O 1
ATOM 663 N N . ALA A 1 84 ? -24.311 -4.792 57.884 1.00 54.00 84 ALA A N 1
ATOM 664 C CA . ALA A 1 84 ? -24.897 -4.699 59.194 1.00 54.00 84 ALA A CA 1
ATOM 665 C C . ALA A 1 84 ? -24.036 -5.650 60.021 1.00 54.00 84 ALA A C 1
ATOM 667 O O . ALA A 1 84 ? -23.969 -6.834 59.676 1.00 54.00 84 ALA A O 1
ATOM 668 N N . PRO A 1 85 ? -23.304 -5.150 61.028 1.00 58.84 85 PRO A N 1
ATOM 669 C CA . PRO A 1 85 ? -22.546 -6.028 61.897 1.00 58.84 85 PRO A CA 1
ATOM 670 C C . PRO A 1 85 ? -23.549 -7.003 62.502 1.00 58.84 85 PRO A C 1
ATOM 672 O O . PRO A 1 85 ? -24.547 -6.554 63.062 1.00 58.84 85 PRO A O 1
ATOM 675 N N . GLU A 1 86 ? -23.331 -8.311 62.345 1.00 59.94 86 GLU A N 1
ATOM 676 C CA . GLU A 1 86 ? -24.124 -9.301 63.069 1.00 59.94 86 GLU A CA 1
ATOM 677 C C . GLU A 1 86 ? -24.068 -8.967 64.566 1.00 59.94 86 GLU A C 1
ATOM 679 O O . GLU A 1 86 ? -22.976 -8.996 65.144 1.00 59.94 86 GLU A O 1
ATOM 684 N N . PRO A 1 87 ? -25.200 -8.675 65.233 1.00 56.09 87 PRO A N 1
ATOM 685 C CA . PRO A 1 87 ? -25.276 -8.789 66.667 1.00 56.09 87 PRO A CA 1
ATOM 686 C C . PRO A 1 87 ? -25.776 -10.197 67.030 1.00 56.09 87 PRO A C 1
ATOM 688 O O . PRO A 1 87 ? -26.436 -10.882 66.244 1.00 56.09 87 PRO A O 1
ATOM 691 N N . PRO A 1 88 ? -25.419 -10.656 68.230 1.00 58.84 88 PRO A N 1
ATOM 692 C CA . PRO A 1 88 ? -25.235 -12.060 68.547 1.00 58.84 88 PRO A CA 1
ATOM 693 C C . PRO A 1 88 ? -26.564 -12.801 68.681 1.00 58.84 88 PRO A C 1
ATOM 695 O O . PRO A 1 88 ? -27.539 -12.281 69.226 1.00 58.84 88 PRO A O 1
ATOM 698 N N . LYS A 1 89 ? -26.566 -14.070 68.255 1.00 60.56 89 LYS A N 1
ATOM 699 C CA . LYS A 1 89 ? -27.611 -15.054 68.559 1.00 60.56 89 LYS A CA 1
ATOM 700 C C . LYS A 1 89 ? -27.678 -15.285 70.073 1.00 60.56 89 LYS A C 1
ATOM 702 O O . LYS A 1 89 ? -27.108 -16.236 70.593 1.00 60.56 89 LYS A O 1
ATOM 707 N N . ALA A 1 90 ? -28.387 -14.413 70.776 1.00 61.06 90 ALA A N 1
ATOM 708 C CA . ALA A 1 90 ? -28.827 -14.611 72.147 1.00 61.06 90 ALA A CA 1
ATOM 709 C C . ALA A 1 90 ? -30.348 -14.790 72.144 1.00 61.06 90 ALA A C 1
ATOM 711 O O . ALA A 1 90 ? -31.085 -13.844 72.390 1.00 61.06 90 ALA A O 1
ATOM 712 N N . ALA A 1 91 ? -30.811 -15.998 71.812 1.00 54.91 91 ALA A N 1
ATOM 713 C CA . ALA A 1 91 ? -32.160 -16.472 72.133 1.00 54.91 91 ALA A CA 1
ATOM 714 C C . ALA A 1 91 ? -32.289 -17.976 71.831 1.00 54.91 91 ALA A C 1
ATOM 716 O O . ALA A 1 91 ? -32.997 -18.383 70.917 1.00 54.91 91 ALA A O 1
ATOM 717 N N . LEU A 1 92 ? -31.621 -18.816 72.620 1.00 58.91 92 LEU A N 1
ATOM 718 C CA . LEU A 1 92 ? -32.176 -20.129 72.951 1.00 58.91 92 LEU A CA 1
ATOM 719 C C . LEU A 1 92 ? -32.571 -20.071 74.423 1.00 58.91 92 LEU A C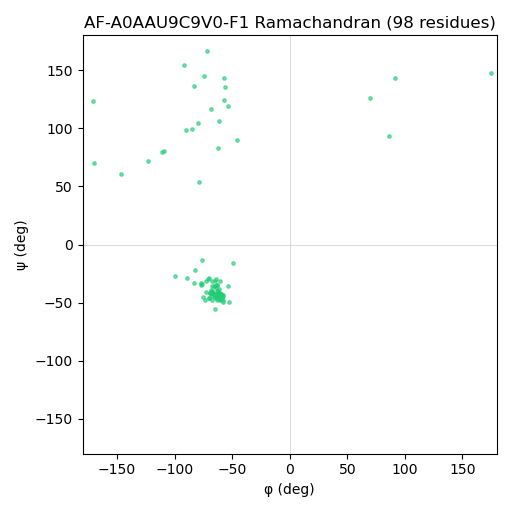 1
ATOM 721 O O . LEU A 1 92 ? -31.827 -20.469 75.312 1.00 58.91 92 LEU A O 1
ATOM 725 N N . LYS A 1 93 ? -33.743 -19.476 74.661 1.00 54.81 93 LYS A N 1
ATOM 726 C CA . LYS A 1 93 ? -34.488 -19.648 75.901 1.00 54.81 93 LYS A CA 1
ATOM 727 C C . LYS A 1 93 ? -35.211 -20.988 75.796 1.00 54.81 93 LYS A C 1
ATOM 729 O O . LYS A 1 93 ? -36.191 -21.100 75.071 1.00 54.81 93 LYS A O 1
ATOM 734 N N . GLY A 1 94 ? -34.684 -21.981 76.497 1.00 51.34 94 GLY A N 1
ATOM 735 C CA . GLY A 1 94 ? -35.369 -23.217 76.854 1.00 51.34 94 GLY A CA 1
ATOM 736 C C . GLY A 1 94 ? -35.319 -23.330 78.368 1.00 51.34 94 GLY A C 1
ATOM 737 O O . GLY A 1 94 ? -34.505 -24.067 78.908 1.00 51.34 94 GLY A O 1
ATOM 738 N N . GLU A 1 95 ? -36.102 -22.485 79.031 1.00 62.38 95 GLU A N 1
ATOM 739 C CA . GLU A 1 95 ? -36.457 -22.696 80.425 1.00 62.38 95 GLU A CA 1
ATOM 740 C C . GLU A 1 95 ? -37.637 -23.664 80.448 1.00 62.38 95 GLU A C 1
ATOM 742 O O . GLU A 1 95 ? -38.585 -23.485 79.684 1.00 62.38 95 GLU A O 1
ATOM 747 N N . ASP A 1 96 ? -37.531 -24.615 81.370 1.00 60.97 96 ASP A N 1
ATOM 748 C CA . ASP A 1 96 ? -38.595 -25.452 81.911 1.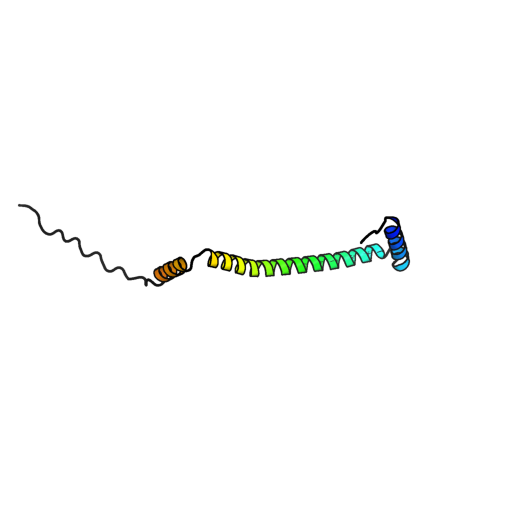00 60.97 96 ASP A CA 1
ATOM 749 C C . ASP A 1 96 ? -38.938 -26.731 81.133 1.00 60.97 96 ASP A C 1
ATOM 751 O O . ASP A 1 96 ? -39.757 -26.739 80.221 1.00 60.97 96 ASP A O 1
ATOM 755 N N . ASP A 1 97 ? -38.312 -27.840 81.538 1.00 56.19 97 ASP A N 1
ATOM 756 C CA . ASP A 1 97 ? -39.068 -29.024 81.966 1.00 56.19 97 ASP A CA 1
ATOM 757 C C . ASP A 1 97 ? -38.121 -30.071 82.592 1.00 56.19 97 ASP A C 1
ATOM 759 O O . ASP A 1 97 ? -37.227 -30.569 81.912 1.00 56.19 97 ASP A O 1
ATOM 763 N N . ARG A 1 98 ? -38.415 -30.467 83.846 1.00 54.38 98 ARG A N 1
ATOM 764 C CA . ARG A 1 98 ? -38.178 -31.813 84.435 1.00 54.38 98 ARG A CA 1
ATOM 765 C C . ARG A 1 98 ? -36.696 -32.184 84.670 1.00 54.38 98 ARG A C 1
ATOM 767 O O . ARG A 1 98 ? -35.881 -32.200 83.766 1.00 54.38 98 ARG A O 1
ATOM 774 N N . THR A 1 99 ? -36.226 -32.582 85.852 1.00 57.53 99 THR A N 1
ATOM 775 C CA . THR A 1 99 ? -36.789 -33.534 86.821 1.00 57.53 99 THR A CA 1
ATOM 776 C C . THR A 1 99 ? -35.775 -33.716 87.962 1.00 57.53 99 THR A C 1
ATOM 778 O O . THR A 1 99 ? -34.584 -33.733 87.672 1.00 57.53 99 THR A O 1
ATOM 781 N N . ALA A 1 100 ? -36.301 -33.954 89.172 1.00 45.81 100 ALA A N 1
ATOM 782 C CA . ALA A 1 100 ? -35.783 -34.812 90.256 1.00 45.81 100 ALA A CA 1
ATOM 783 C C . ALA A 1 100 ? -34.400 -34.533 90.878 1.00 45.81 100 ALA A C 1
ATOM 785 O O . ALA A 1 100 ? -33.366 -34.737 90.211 1.00 45.81 100 ALA A O 1
#

Organism: NCBI:txid438856

Solvent-accessible surface area (backbone atoms only — not comparable to full-atom values): 6130 Å² total; per-residue (Å²): 143,78,88,73,47,74,65,55,54,48,51,52,50,50,49,47,34,68,76,60,29,74,84,43,47,63,55,50,52,53,50,54,51,50,53,52,50,50,51,53,49,52,54,48,51,53,48,54,51,50,48,52,57,47,48,52,51,49,52,52,46,54,50,56,68,68,47,52,75,68,56,59,50,51,52,50,52,61,66,63,47,67,88,69,76,85,75,78,95,81,77,85,83,80,80,86,79,90,81,138

pLDDT: mean 77.37, std 16.37, range [45.81, 97.44]

Mean predicted aligned error: 16.15 Å